Protein AF-A0A0F9LLG2-F1 (afdb_monomer_lite)

Foldseek 3Di:
DADDDDDDRVVVVVVVVVVVVVVVVVVVVVVVVVVVVVVVVVVVVVVVVVVVVVVQVVLVVLLVVVLVVLVVVQDWDDDPNDTDRPPCPQDDDVNDGDHPPVSVVVSVVSVVDDSVNSVVVD

Structure (mmCIF, N/CA/C/O backbone):
data_AF-A0A0F9LLG2-F1
#
_entry.id   AF-A0A0F9LLG2-F1
#
loop_
_atom_site.group_PDB
_atom_site.id
_atom_site.type_symbol
_atom_site.label_atom_id
_atom_site.label_alt_id
_atom_site.label_comp_id
_atom_site.label_asym_id
_atom_site.label_entity_id
_atom_site.label_seq_id
_atom_site.pdbx_PDB_ins_code
_atom_site.Cartn_x
_atom_site.Cartn_y
_atom_site.Cartn_z
_atom_site.occupancy
_atom_site.B_iso_or_equiv
_atom_site.auth_seq_id
_atom_site.auth_comp_id
_atom_site.auth_asym_id
_atom_site.auth_atom_id
_atom_site.pdbx_PDB_model_num
ATOM 1 N N . MET A 1 1 ? 44.369 -6.423 -50.606 1.00 49.06 1 MET A N 1
ATOM 2 C CA . MET A 1 1 ? 43.829 -6.434 -51.984 1.00 49.06 1 MET A CA 1
ATOM 3 C C . MET A 1 1 ? 42.312 -6.552 -51.911 1.00 49.06 1 MET A C 1
ATOM 5 O O . MET A 1 1 ? 41.824 -7.627 -51.590 1.00 49.06 1 MET A O 1
ATOM 9 N N . CYS A 1 2 ? 41.579 -5.462 -52.155 1.00 50.19 2 CYS A N 1
ATOM 10 C CA . CYS A 1 2 ? 40.123 -5.493 -52.320 1.00 50.19 2 CYS A CA 1
ATOM 11 C C . CYS A 1 2 ? 39.824 -5.924 -53.759 1.00 50.19 2 CYS A C 1
ATOM 13 O O . CYS A 1 2 ? 40.125 -5.196 -54.700 1.00 50.19 2 CYS A O 1
ATOM 15 N N . TRP A 1 3 ? 39.263 -7.111 -53.939 1.00 53.81 3 TRP A N 1
ATOM 16 C CA . TRP A 1 3 ? 38.686 -7.525 -55.213 1.00 53.81 3 TRP A CA 1
ATOM 17 C C . TRP A 1 3 ? 37.187 -7.297 -55.076 1.00 53.81 3 TRP A C 1
ATOM 19 O O . TRP A 1 3 ? 36.643 -7.804 -54.107 1.00 53.81 3 TRP A O 1
ATOM 29 N N . HIS A 1 4 ? 36.572 -6.479 -55.940 1.00 54.97 4 HIS A N 1
ATOM 30 C CA . HIS A 1 4 ? 35.170 -6.486 -56.415 1.00 54.97 4 HIS A CA 1
ATOM 31 C C . HIS A 1 4 ? 34.829 -5.108 -57.028 1.00 54.97 4 HIS A C 1
ATOM 33 O O . HIS A 1 4 ? 35.196 -4.055 -56.514 1.00 54.97 4 HIS A O 1
ATOM 39 N N . LYS A 1 5 ? 34.126 -5.127 -58.166 1.00 54.22 5 LYS A N 1
ATOM 40 C CA . LYS A 1 5 ? 33.907 -4.031 -59.138 1.00 54.22 5 LYS A CA 1
ATOM 41 C C . LYS A 1 5 ? 33.089 -2.813 -58.647 1.00 54.22 5 LYS A C 1
ATOM 43 O O . LYS A 1 5 ? 32.619 -2.035 -59.470 1.00 54.22 5 LYS A O 1
ATOM 48 N N . LYS A 1 6 ? 32.894 -2.637 -57.337 1.00 58.59 6 LYS A N 1
ATOM 49 C CA . LYS A 1 6 ? 32.099 -1.550 -56.740 1.00 58.59 6 LYS A CA 1
ATOM 50 C C . LYS A 1 6 ? 32.649 -1.124 -55.370 1.00 58.59 6 LYS A C 1
ATOM 52 O O . LYS A 1 6 ? 31.974 -1.293 -54.369 1.00 58.59 6 LYS A O 1
ATOM 57 N N . GLY A 1 7 ? 33.880 -0.616 -55.328 1.00 58.38 7 GLY A N 1
ATOM 58 C CA . GLY A 1 7 ? 34.355 0.395 -54.363 1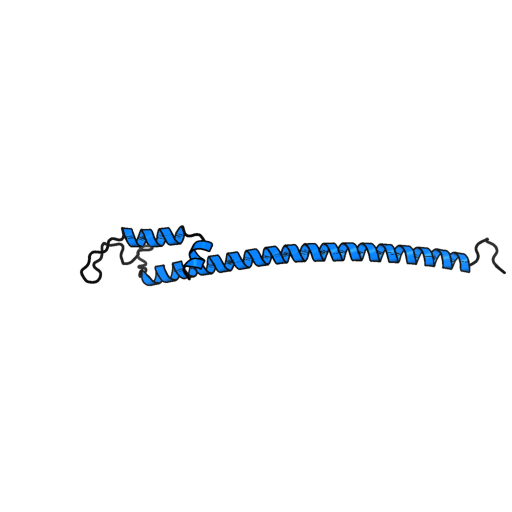.00 58.38 7 GLY A CA 1
ATOM 59 C C . GLY A 1 7 ? 34.241 0.186 -52.840 1.00 58.38 7 GLY A C 1
ATOM 60 O O . GLY A 1 7 ? 34.690 1.069 -52.122 1.00 58.38 7 GLY A O 1
ATOM 61 N N . VAL A 1 8 ? 33.692 -0.912 -52.318 1.00 58.53 8 VAL A N 1
ATOM 62 C CA . VAL A 1 8 ? 33.542 -1.142 -50.871 1.00 58.53 8 VAL A CA 1
ATOM 63 C C . VAL A 1 8 ? 34.165 -2.483 -50.517 1.00 58.53 8 VAL A C 1
ATOM 65 O O . VAL A 1 8 ? 33.776 -3.524 -51.049 1.00 58.53 8 VAL A O 1
ATOM 68 N N . CYS A 1 9 ? 35.166 -2.456 -49.640 1.00 65.88 9 CYS A N 1
ATOM 69 C CA . CYS A 1 9 ? 35.824 -3.665 -49.174 1.00 65.88 9 CYS A CA 1
ATOM 70 C C . CYS A 1 9 ? 34.906 -4.369 -48.146 1.00 65.88 9 CYS A C 1
ATOM 72 O O . CYS A 1 9 ? 34.413 -3.708 -47.230 1.00 65.88 9 CYS A O 1
ATOM 74 N N . PRO A 1 10 ? 34.651 -5.689 -48.251 1.00 71.81 10 PRO A N 1
ATOM 75 C CA . PRO A 1 10 ? 33.725 -6.404 -47.358 1.00 71.81 10 PRO A CA 1
ATOM 76 C C . PRO A 1 10 ? 34.042 -6.254 -45.860 1.00 71.81 10 PRO A C 1
ATOM 78 O O . PRO A 1 10 ? 33.137 -6.233 -45.030 1.00 71.81 10 PRO A O 1
ATOM 81 N N . SER A 1 11 ? 35.321 -6.084 -45.517 1.00 79.44 11 SER A N 1
ATOM 82 C CA . SER A 1 11 ? 35.787 -5.809 -44.154 1.00 79.44 11 SER A CA 1
ATOM 83 C C . SER A 1 11 ? 35.283 -4.480 -43.592 1.00 79.44 11 SER A C 1
ATOM 85 O O . SER A 1 11 ? 35.026 -4.385 -42.395 1.00 79.44 11 SER A O 1
ATOM 87 N N . ASP A 1 12 ? 35.133 -3.461 -44.438 1.00 83.31 12 ASP A N 1
ATOM 88 C CA . ASP A 1 12 ? 34.731 -2.117 -44.017 1.00 83.31 12 ASP A CA 1
ATOM 89 C C . ASP A 1 12 ? 33.219 -2.058 -43.795 1.00 83.31 12 ASP A C 1
ATOM 91 O O . ASP A 1 12 ? 32.757 -1.453 -42.830 1.00 83.31 12 ASP A O 1
ATOM 95 N N . SER A 1 13 ? 32.458 -2.775 -44.631 1.00 84.94 13 SER A N 1
ATOM 96 C CA . SER A 1 13 ? 31.017 -2.968 -44.441 1.00 84.94 13 SER A CA 1
ATOM 97 C C . SER A 1 13 ? 30.720 -3.685 -43.124 1.00 84.94 13 SER A C 1
ATOM 99 O O . SER A 1 13 ? 29.904 -3.208 -42.340 1.00 84.94 13 SER A O 1
ATOM 101 N N . LEU A 1 14 ? 31.424 -4.788 -42.843 1.00 87.62 14 LEU A N 1
ATOM 102 C CA . LEU A 1 14 ? 31.257 -5.536 -41.594 1.00 87.62 14 LEU A CA 1
ATOM 103 C C . LEU A 1 14 ? 31.657 -4.712 -40.368 1.00 87.62 14 LEU A C 1
ATOM 105 O O . LEU A 1 14 ? 30.987 -4.774 -39.342 1.00 87.62 14 LEU A O 1
ATOM 109 N N . ARG A 1 15 ? 32.725 -3.911 -40.462 1.00 90.69 15 ARG A N 1
ATOM 110 C CA . ARG A 1 15 ? 33.160 -3.043 -39.359 1.00 90.69 15 ARG A CA 1
ATOM 111 C C . ARG A 1 15 ? 32.141 -1.937 -39.076 1.00 90.69 15 ARG A C 1
ATOM 113 O O . ARG A 1 15 ? 31.854 -1.666 -37.914 1.00 90.69 15 ARG A O 1
ATOM 120 N N . ALA A 1 16 ? 31.571 -1.333 -40.118 1.00 91.38 16 ALA A N 1
ATOM 121 C CA . ALA A 1 16 ? 30.526 -0.322 -39.975 1.00 91.38 16 ALA A CA 1
ATOM 122 C C . ALA A 1 16 ? 29.236 -0.905 -39.378 1.00 91.38 16 ALA A C 1
ATOM 124 O O . ALA A 1 16 ? 28.607 -0.279 -38.528 1.00 91.38 16 ALA A O 1
ATOM 125 N N . GLU A 1 17 ? 28.849 -2.108 -39.796 1.00 93.88 17 GLU A N 1
ATOM 126 C CA . GLU A 1 17 ? 27.679 -2.797 -39.254 1.00 93.88 17 GLU A CA 1
ATOM 127 C C . GLU A 1 17 ? 27.892 -3.229 -37.799 1.00 93.88 17 GLU A C 1
ATOM 129 O O . GLU A 1 17 ? 27.015 -3.016 -36.966 1.00 93.88 17 GLU A O 1
ATOM 134 N N . ASN A 1 18 ? 29.083 -3.725 -37.455 1.00 94.06 18 ASN A N 1
ATOM 135 C CA . ASN A 1 18 ? 29.436 -4.051 -36.075 1.00 94.06 18 ASN A CA 1
ATOM 136 C C . ASN A 1 18 ? 29.378 -2.812 -35.164 1.00 94.06 18 ASN A C 1
ATOM 138 O O . ASN A 1 18 ? 28.761 -2.874 -34.106 1.00 94.06 18 ASN A O 1
ATOM 142 N N . ALA A 1 19 ? 29.913 -1.672 -35.615 1.00 95.56 19 ALA A N 1
ATOM 143 C CA . ALA A 1 19 ? 29.836 -0.414 -34.871 1.00 95.56 19 ALA A CA 1
ATOM 144 C C . ALA A 1 19 ? 28.385 0.066 -34.675 1.00 95.56 19 ALA A C 1
ATOM 146 O O . ALA A 1 19 ? 28.027 0.543 -33.602 1.00 95.56 19 ALA A O 1
ATOM 147 N N . ARG A 1 20 ? 27.519 -0.099 -35.687 1.00 96.31 20 ARG A N 1
ATOM 148 C CA . ARG A 1 20 ? 26.083 0.209 -35.560 1.00 96.31 20 ARG A CA 1
ATOM 149 C C . ARG A 1 20 ? 25.389 -0.695 -34.547 1.00 96.31 20 ARG A C 1
ATOM 151 O O . ARG A 1 20 ? 24.590 -0.206 -33.757 1.00 96.31 20 ARG A O 1
ATOM 158 N N . LEU A 1 21 ? 25.687 -1.993 -34.570 1.00 96.94 21 LEU A N 1
ATOM 159 C CA . LEU A 1 21 ? 25.123 -2.951 -33.620 1.00 96.94 21 LEU A CA 1
ATOM 160 C C . LEU A 1 21 ? 25.603 -2.683 -32.191 1.00 96.94 21 LEU A C 1
ATOM 162 O O . LEU A 1 21 ? 24.808 -2.798 -31.266 1.00 96.94 21 LEU A O 1
ATOM 166 N N . GLN A 1 22 ? 26.863 -2.284 -32.011 1.00 97.31 22 GLN A N 1
ATOM 167 C CA . GLN A 1 22 ? 27.394 -1.872 -30.710 1.00 97.31 22 GLN A CA 1
ATOM 168 C C . GLN A 1 22 ? 26.674 -0.631 -30.177 1.00 97.31 22 GLN A C 1
ATOM 170 O O . GLN A 1 22 ? 26.174 -0.665 -29.059 1.00 97.31 22 GLN A O 1
ATOM 175 N N . ALA A 1 23 ? 26.515 0.409 -30.999 1.00 97.12 23 ALA A N 1
ATOM 176 C CA . ALA A 1 23 ? 25.783 1.610 -30.597 1.00 97.12 23 ALA A CA 1
ATOM 177 C C . ALA A 1 23 ? 24.311 1.310 -30.250 1.00 97.12 23 ALA A C 1
ATOM 179 O O . ALA A 1 23 ? 23.790 1.801 -29.252 1.00 97.12 23 ALA A O 1
ATOM 180 N N . ALA A 1 24 ? 23.645 0.459 -31.038 1.00 96.62 24 ALA A N 1
ATOM 181 C CA . ALA A 1 24 ? 22.271 0.043 -30.759 1.00 96.62 24 ALA A CA 1
ATOM 182 C C . ALA A 1 24 ? 22.160 -0.791 -29.471 1.00 96.62 24 ALA A C 1
ATOM 184 O O . ALA A 1 24 ? 21.168 -0.684 -28.748 1.00 96.62 24 ALA A O 1
ATOM 185 N N . LEU A 1 25 ? 23.168 -1.620 -29.176 1.00 97.12 25 LEU A N 1
ATOM 186 C CA . LEU A 1 25 ? 23.230 -2.396 -27.942 1.00 97.12 25 LEU A CA 1
ATOM 187 C C . LEU A 1 25 ? 23.404 -1.484 -26.723 1.00 97.12 25 LEU A C 1
ATOM 189 O O . LEU A 1 25 ? 22.676 -1.653 -25.749 1.00 97.12 25 LEU A O 1
ATOM 193 N N . GLU A 1 26 ? 24.318 -0.516 -26.790 1.00 97.75 26 GLU A N 1
ATOM 194 C CA . GLU A 1 26 ? 24.547 0.463 -25.721 1.00 97.75 26 GLU A CA 1
ATOM 195 C C . GLU A 1 26 ? 23.285 1.291 -25.445 1.00 97.75 26 GLU A C 1
ATOM 197 O O . GLU A 1 26 ? 22.869 1.428 -24.296 1.00 97.75 26 GLU A O 1
ATOM 202 N N . GLU A 1 27 ? 22.605 1.762 -26.493 1.00 97.56 27 GLU A N 1
ATOM 203 C CA . GLU A 1 27 ? 21.347 2.498 -26.351 1.00 97.56 27 GLU A CA 1
ATOM 204 C C . GLU A 1 27 ? 20.246 1.634 -25.711 1.00 97.56 27 GLU A C 1
ATOM 206 O O . GLU A 1 27 ? 19.515 2.089 -24.827 1.00 97.56 27 GLU A O 1
ATOM 211 N N . ALA A 1 28 ? 20.123 0.370 -26.126 1.00 96.06 28 ALA A N 1
ATOM 212 C CA . ALA A 1 28 ? 19.158 -0.554 -25.539 1.00 96.06 28 ALA A CA 1
ATOM 213 C C . ALA A 1 28 ? 19.467 -0.847 -24.062 1.00 96.06 28 ALA A C 1
ATOM 215 O O . ALA A 1 28 ? 18.545 -0.891 -23.244 1.00 96.06 28 ALA A O 1
ATOM 216 N N . GLN A 1 29 ? 20.746 -1.013 -23.712 1.00 97.31 29 GLN A N 1
ATOM 217 C CA . GLN A 1 29 ? 21.196 -1.208 -22.333 1.00 97.31 29 GLN A CA 1
ATOM 218 C C . GLN A 1 29 ? 20.891 0.013 -21.469 1.00 97.31 29 GLN A C 1
ATOM 220 O O . GLN A 1 29 ? 20.354 -0.142 -20.374 1.00 97.31 29 GLN A O 1
ATOM 225 N N . GLN A 1 30 ? 21.157 1.216 -21.975 1.00 96.88 30 GLN A N 1
ATOM 226 C CA . GLN A 1 30 ? 20.858 2.448 -21.258 1.00 96.88 30 GLN A CA 1
ATOM 227 C C . GLN A 1 30 ? 19.353 2.591 -20.997 1.00 96.88 30 GLN A C 1
ATOM 229 O O . GLN A 1 30 ? 18.944 2.784 -19.854 1.00 96.88 30 GLN A O 1
ATOM 234 N N . ARG A 1 31 ? 18.512 2.386 -22.019 1.00 95.38 31 ARG A N 1
ATOM 235 C CA . ARG A 1 31 ? 17.047 2.421 -21.859 1.00 95.38 31 ARG A CA 1
ATOM 236 C C . ARG A 1 31 ? 16.540 1.376 -20.863 1.00 95.38 31 ARG A C 1
ATOM 238 O O . ARG A 1 31 ? 15.562 1.623 -20.159 1.00 95.38 31 ARG A O 1
ATOM 245 N N . LEU A 1 32 ? 17.155 0.192 -20.828 1.00 95.31 32 LEU A N 1
ATOM 246 C CA . LEU A 1 32 ? 16.788 -0.854 -19.875 1.00 95.31 32 LEU A CA 1
ATOM 247 C C . LEU A 1 32 ? 17.191 -0.475 -18.444 1.00 95.31 32 LEU A C 1
ATOM 249 O O . LEU A 1 32 ? 16.404 -0.697 -17.525 1.00 95.31 32 LEU A O 1
ATOM 253 N N . SER A 1 33 ? 18.369 0.127 -18.268 1.00 94.81 33 SER A N 1
ATOM 254 C CA . SER A 1 33 ? 18.831 0.644 -16.976 1.00 94.81 33 SER A CA 1
ATOM 255 C C . SER A 1 33 ? 17.871 1.705 -16.444 1.00 94.81 33 SER A C 1
ATOM 257 O O . SER A 1 33 ? 17.340 1.550 -15.352 1.00 94.81 33 SER A O 1
ATOM 259 N N . GLU A 1 34 ? 17.544 2.711 -17.260 1.00 94.25 34 GLU A N 1
ATOM 260 C CA . GLU A 1 34 ? 16.615 3.788 -16.889 1.00 94.25 34 GLU A CA 1
ATOM 261 C C . GLU A 1 34 ? 15.227 3.248 -16.503 1.00 94.25 34 GLU A C 1
ATOM 263 O O . GLU A 1 34 ? 14.609 3.711 -15.543 1.00 94.25 34 GLU A O 1
ATOM 268 N N . LYS A 1 35 ? 14.730 2.229 -17.220 1.00 92.44 35 LYS A N 1
ATOM 269 C CA . LYS A 1 35 ? 13.469 1.561 -16.861 1.00 92.44 35 LYS A CA 1
ATOM 270 C C . LYS A 1 35 ? 13.557 0.786 -15.553 1.00 92.44 35 LYS A C 1
ATOM 272 O O . LYS A 1 35 ? 12.589 0.796 -14.800 1.00 92.44 35 LYS A O 1
ATOM 277 N N . THR A 1 36 ? 14.678 0.119 -15.302 1.00 93.69 36 THR A N 1
ATOM 278 C CA . THR A 1 36 ? 14.901 -0.625 -14.056 1.00 93.69 36 THR A CA 1
ATOM 279 C C . THR A 1 36 ? 14.891 0.330 -12.868 1.00 93.69 36 THR A C 1
ATOM 281 O O . THR A 1 36 ? 14.122 0.120 -11.936 1.00 93.69 36 THR A O 1
ATOM 284 N N . ASP A 1 37 ? 15.627 1.439 -12.960 1.00 91.62 37 ASP A N 1
ATOM 285 C CA . ASP A 1 37 ? 15.667 2.465 -11.914 1.00 91.62 37 ASP A CA 1
ATOM 286 C C . ASP A 1 37 ? 14.278 3.079 -11.666 1.00 91.62 37 ASP A C 1
ATOM 288 O O . ASP A 1 37 ? 13.864 3.293 -10.524 1.00 91.62 37 ASP A O 1
ATOM 292 N N . SER A 1 38 ? 13.518 3.322 -12.741 1.00 91.62 38 SER A N 1
ATOM 293 C CA . SER A 1 38 ? 12.144 3.820 -12.642 1.00 91.62 38 SER A CA 1
ATOM 294 C C . SER A 1 38 ? 11.208 2.828 -11.946 1.00 91.62 38 SER A C 1
ATOM 296 O O . SER A 1 38 ? 10.364 3.250 -11.152 1.00 91.62 38 SER A O 1
ATOM 298 N N . TRP A 1 39 ? 11.332 1.528 -12.226 1.00 92.88 39 TRP A N 1
ATOM 299 C CA . TRP A 1 39 ? 10.538 0.497 -11.558 1.00 92.88 39 TRP A CA 1
ATOM 300 C C . TRP A 1 39 ? 10.918 0.341 -10.091 1.00 92.88 39 TRP A C 1
ATOM 302 O O . TRP A 1 39 ? 10.021 0.257 -9.256 1.00 92.88 39 TRP A O 1
ATOM 312 N N . ASP A 1 40 ? 12.206 0.377 -9.760 1.00 93.44 40 ASP A N 1
ATOM 313 C CA . ASP A 1 40 ? 12.669 0.337 -8.371 1.00 93.44 40 ASP A CA 1
ATOM 314 C C . ASP A 1 40 ? 12.106 1.509 -7.555 1.00 93.44 40 ASP A C 1
ATOM 316 O O . ASP A 1 40 ? 11.676 1.323 -6.414 1.00 93.44 40 ASP A O 1
ATOM 320 N N . GLY A 1 41 ? 12.045 2.705 -8.148 1.00 93.00 41 GLY A N 1
ATOM 321 C CA . GLY A 1 41 ? 11.372 3.861 -7.552 1.00 93.00 41 GLY A CA 1
ATOM 322 C C . GLY A 1 41 ? 9.885 3.599 -7.294 1.00 93.00 41 GLY A C 1
ATOM 323 O O . GLY A 1 41 ? 9.426 3.715 -6.157 1.00 93.00 41 GLY A O 1
ATOM 324 N N . ALA A 1 42 ? 9.150 3.167 -8.322 1.00 91.12 42 ALA A N 1
ATOM 325 C CA . ALA A 1 42 ? 7.717 2.891 -8.214 1.00 91.12 42 ALA A CA 1
ATOM 326 C C . ALA A 1 42 ? 7.398 1.795 -7.178 1.00 91.12 42 ALA A C 1
ATOM 328 O O . ALA A 1 42 ? 6.445 1.922 -6.410 1.00 91.12 42 ALA A O 1
ATOM 329 N N . PHE A 1 43 ? 8.203 0.730 -7.105 1.00 94.00 43 PHE A N 1
ATOM 330 C CA . PHE A 1 43 ? 8.010 -0.329 -6.112 1.00 94.00 43 PHE A CA 1
ATOM 331 C C . PHE A 1 43 ? 8.243 0.160 -4.682 1.00 94.00 43 PHE A C 1
ATOM 333 O O . PHE A 1 43 ? 7.478 -0.220 -3.795 1.00 94.00 43 PHE A O 1
ATOM 340 N N . ARG A 1 44 ? 9.231 1.034 -4.445 1.00 94.06 44 ARG A N 1
ATOM 341 C CA . ARG A 1 44 ? 9.442 1.639 -3.117 1.00 94.06 44 ARG A CA 1
ATOM 342 C C . ARG A 1 44 ? 8.266 2.513 -2.689 1.00 94.06 44 ARG A C 1
ATOM 344 O O . ARG A 1 44 ? 7.880 2.473 -1.524 1.00 94.06 44 ARG A O 1
ATOM 351 N N . GLU A 1 45 ? 7.684 3.274 -3.612 1.00 94.12 45 GLU A N 1
ATOM 352 C CA . GLU A 1 45 ? 6.493 4.085 -3.331 1.00 94.12 45 GLU A CA 1
ATOM 353 C C . GLU A 1 45 ? 5.283 3.208 -2.979 1.00 94.12 45 GLU A C 1
ATOM 355 O O . GLU A 1 45 ? 4.602 3.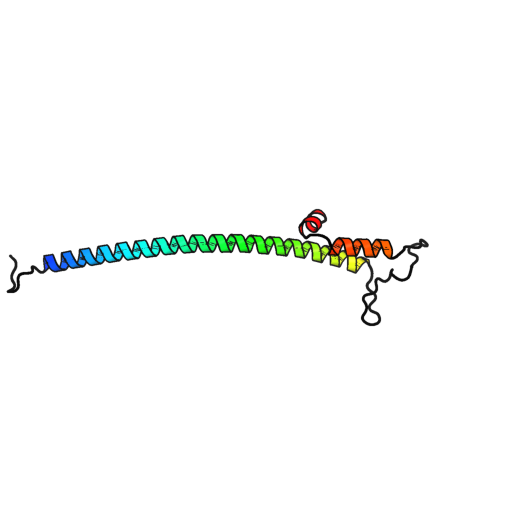461 -1.984 1.00 94.12 45 GLU A O 1
ATOM 360 N N . ILE A 1 46 ? 5.058 2.128 -3.737 1.00 92.25 46 ILE A N 1
ATOM 361 C CA . ILE A 1 46 ? 4.003 1.148 -3.441 1.00 92.25 46 ILE A CA 1
ATOM 362 C C . ILE A 1 46 ? 4.235 0.491 -2.076 1.00 92.25 46 ILE A C 1
ATOM 364 O O . ILE A 1 46 ? 3.292 0.344 -1.300 1.00 92.25 46 ILE A O 1
ATOM 368 N N . GLU A 1 47 ? 5.474 0.111 -1.755 1.00 94.94 47 GLU A N 1
ATOM 369 C CA . GLU A 1 47 ? 5.813 -0.487 -0.462 1.00 94.94 47 GLU A CA 1
ATOM 370 C C . GLU A 1 47 ? 5.550 0.484 0.699 1.00 94.94 47 GLU A C 1
ATOM 372 O O . GLU A 1 47 ? 5.013 0.080 1.732 1.00 94.94 47 GLU A O 1
ATOM 377 N N . ALA A 1 48 ? 5.885 1.767 0.532 1.00 92.94 48 ALA A N 1
ATOM 378 C CA . ALA A 1 48 ? 5.611 2.794 1.531 1.00 92.94 48 ALA A CA 1
ATOM 379 C C . ALA A 1 48 ? 4.101 2.958 1.771 1.00 92.94 48 ALA A C 1
ATOM 381 O O . ALA A 1 48 ? 3.662 2.909 2.919 1.00 92.94 48 ALA A O 1
ATOM 382 N N . LEU A 1 49 ? 3.301 3.053 0.703 1.00 93.25 49 LEU A N 1
ATOM 383 C CA . LEU A 1 49 ? 1.840 3.128 0.808 1.00 93.25 49 LEU A CA 1
ATOM 384 C C . LEU A 1 49 ? 1.245 1.876 1.463 1.00 93.25 49 LEU A C 1
ATOM 386 O O . LEU A 1 49 ? 0.378 1.981 2.327 1.00 93.25 49 LEU A O 1
ATOM 390 N N . ALA A 1 50 ? 1.726 0.687 1.092 1.00 91.50 50 ALA A N 1
ATOM 391 C CA . ALA A 1 50 ? 1.268 -0.565 1.685 1.00 91.50 50 ALA A CA 1
ATOM 392 C C . ALA A 1 50 ? 1.540 -0.615 3.196 1.00 91.50 50 ALA A C 1
ATOM 394 O O . ALA A 1 50 ? 0.679 -1.059 3.953 1.00 91.50 50 ALA A O 1
ATOM 395 N N . LYS A 1 51 ? 2.703 -0.127 3.652 1.00 92.81 51 LYS A N 1
ATOM 396 C CA . LYS A 1 51 ? 3.017 -0.020 5.086 1.00 92.81 51 LYS A CA 1
ATOM 397 C C . LYS A 1 51 ? 2.051 0.916 5.809 1.00 92.81 51 LYS A C 1
ATOM 399 O O . LYS A 1 51 ? 1.562 0.542 6.871 1.00 92.81 51 LYS A O 1
ATOM 404 N N . THR A 1 52 ? 1.731 2.071 5.225 1.00 90.62 52 THR A N 1
ATOM 405 C CA . THR A 1 52 ? 0.743 3.004 5.788 1.00 90.62 52 THR A CA 1
ATOM 406 C C . THR A 1 52 ? -0.633 2.351 5.916 1.00 90.62 52 THR A C 1
ATOM 408 O O . THR A 1 52 ? -1.191 2.335 7.007 1.00 90.62 52 THR A O 1
ATOM 411 N N . PHE A 1 53 ? -1.142 1.715 4.855 1.00 86.12 53 PHE A N 1
ATOM 412 C CA . PHE A 1 53 ? -2.443 1.037 4.907 1.00 86.12 53 PHE A CA 1
ATOM 413 C C . PHE A 1 53 ? -2.488 -0.113 5.919 1.00 86.12 53 PHE A C 1
ATOM 415 O O . PHE A 1 53 ? -3.523 -0.354 6.537 1.00 86.12 53 PHE A O 1
ATOM 422 N N . LEU A 1 54 ? -1.388 -0.855 6.082 1.00 89.06 54 LEU A N 1
ATOM 423 C CA . LEU A 1 54 ? -1.312 -1.926 7.075 1.00 89.06 54 LEU A CA 1
ATOM 424 C C . LEU A 1 54 ? -1.344 -1.380 8.506 1.00 89.06 54 LEU A C 1
ATOM 426 O O . LEU A 1 54 ? -2.046 -1.962 9.329 1.00 89.06 54 LEU A O 1
ATOM 430 N N . ALA A 1 55 ? -0.645 -0.273 8.776 1.00 84.38 55 ALA A N 1
ATOM 431 C CA . ALA A 1 55 ? -0.684 0.398 10.073 1.00 84.38 55 ALA A CA 1
ATOM 432 C C . ALA A 1 55 ? -2.094 0.925 10.386 1.00 84.38 55 ALA A C 1
ATOM 434 O O . ALA A 1 55 ? -2.662 0.554 11.407 1.00 84.38 55 ALA A O 1
ATOM 435 N N . GLU A 1 56 ? -2.711 1.662 9.455 1.00 83.31 56 GLU A N 1
ATOM 436 C CA . GLU A 1 56 ? -4.084 2.165 9.618 1.00 83.31 56 GLU A CA 1
ATOM 437 C C . GLU A 1 56 ? -5.078 1.024 9.872 1.00 83.31 56 GLU A C 1
ATOM 439 O O . GLU A 1 56 ? -5.915 1.101 10.770 1.00 83.31 56 GLU A O 1
ATOM 444 N N . ARG A 1 57 ? -4.978 -0.077 9.113 1.00 87.56 57 ARG A N 1
ATOM 445 C CA . ARG A 1 57 ? -5.820 -1.266 9.314 1.00 87.56 57 ARG A CA 1
ATOM 446 C C . ARG A 1 57 ? -5.680 -1.824 10.728 1.00 87.56 57 ARG A C 1
ATOM 448 O O . ARG A 1 57 ? -6.679 -2.257 11.302 1.00 87.56 57 ARG A O 1
ATOM 455 N N . ASP A 1 58 ? -4.459 -1.911 11.240 1.00 86.25 58 ASP A N 1
ATOM 456 C CA . ASP A 1 58 ? -4.208 -2.480 12.560 1.00 86.25 58 ASP A CA 1
ATOM 457 C C . ASP A 1 58 ? -4.722 -1.547 13.670 1.00 86.25 58 ASP A C 1
ATOM 459 O O . ASP A 1 58 ? -5.346 -2.036 14.612 1.00 86.25 58 ASP A O 1
ATOM 463 N N . ASP A 1 59 ? -4.647 -0.228 13.481 1.00 79.81 59 ASP A N 1
ATOM 464 C CA . ASP A 1 59 ? -5.251 0.742 14.401 1.00 79.81 59 ASP A CA 1
ATOM 465 C C . ASP A 1 59 ? -6.792 0.637 14.421 1.00 79.81 59 ASP A C 1
ATOM 467 O O . ASP A 1 59 ? -7.416 0.575 15.483 1.00 79.81 59 ASP A O 1
ATOM 471 N N . TYR A 1 60 ? -7.438 0.505 13.254 1.00 77.00 60 TYR A N 1
ATOM 472 C CA . TYR A 1 60 ? -8.891 0.280 13.191 1.00 77.00 60 TYR A CA 1
ATOM 473 C C . TYR A 1 60 ? -9.317 -1.068 13.786 1.00 77.00 60 TYR A C 1
ATOM 475 O O . TYR A 1 60 ? -10.424 -1.185 14.317 1.00 77.00 60 TYR A O 1
ATOM 483 N N . LYS A 1 61 ? -8.464 -2.098 13.720 1.00 82.75 61 LYS A N 1
ATOM 484 C CA . LYS A 1 61 ? -8.729 -3.377 14.394 1.00 82.75 61 LYS A CA 1
ATOM 485 C C . LYS A 1 61 ? -8.697 -3.234 15.912 1.00 82.75 61 LYS A C 1
ATOM 487 O O . LYS A 1 61 ? -9.557 -3.828 16.562 1.00 82.75 61 LYS A O 1
ATOM 492 N N . ALA A 1 62 ? -7.753 -2.468 16.460 1.00 82.88 62 ALA A N 1
ATOM 493 C CA . ALA A 1 62 ? -7.690 -2.191 17.894 1.00 82.88 62 ALA A CA 1
ATOM 494 C C . ALA A 1 62 ? -8.960 -1.462 18.363 1.00 82.88 62 ALA A C 1
ATOM 496 O O . ALA A 1 62 ? -9.626 -1.913 19.297 1.00 82.88 62 ALA A O 1
ATOM 497 N N . LEU A 1 63 ? -9.382 -0.424 17.631 1.00 79.88 63 LEU A N 1
ATOM 498 C CA . LEU A 1 63 ? -10.632 0.287 17.913 1.00 79.88 63 LEU A CA 1
ATOM 499 C C . LEU A 1 63 ? -11.859 -0.642 17.852 1.00 79.88 63 LEU A C 1
ATOM 501 O O . LEU A 1 63 ? -12.695 -0.636 18.755 1.00 79.88 63 LEU A O 1
ATOM 505 N N . ALA A 1 64 ? -11.959 -1.482 16.816 1.00 77.69 64 ALA A N 1
ATOM 506 C CA . ALA A 1 64 ? -13.063 -2.432 16.673 1.00 77.69 64 ALA A CA 1
ATOM 507 C C . ALA A 1 64 ? -13.106 -3.467 17.811 1.00 77.69 64 ALA A C 1
ATOM 509 O O . ALA A 1 64 ? -14.191 -3.868 18.237 1.00 77.69 64 ALA A O 1
ATOM 510 N N . LYS A 1 65 ? -11.941 -3.895 18.312 1.00 83.69 65 LYS A N 1
ATOM 511 C CA . LYS A 1 65 ? -11.825 -4.801 19.461 1.00 83.69 65 LYS A CA 1
ATOM 512 C C . LYS A 1 65 ? -12.330 -4.135 20.744 1.00 83.69 65 LYS A C 1
ATOM 514 O O . LYS A 1 65 ? -13.195 -4.715 21.392 1.00 83.69 65 LYS A O 1
ATOM 519 N N . LEU A 1 66 ? -11.883 -2.914 21.049 1.00 80.94 66 LEU A N 1
ATOM 520 C CA . LEU A 1 66 ? -12.348 -2.152 22.218 1.00 80.94 66 LEU A CA 1
ATOM 521 C C . LEU A 1 66 ? -13.862 -1.913 22.183 1.00 80.94 66 LEU A C 1
ATOM 523 O O . LEU A 1 66 ? -14.550 -2.115 23.184 1.00 80.94 66 LEU A O 1
ATOM 527 N N . LEU A 1 67 ? -14.397 -1.532 21.017 1.00 75.75 67 LEU A N 1
ATOM 528 C CA . LEU A 1 67 ? -15.834 -1.330 20.843 1.00 75.75 67 LEU A CA 1
ATOM 529 C C . LEU A 1 67 ? -16.609 -2.626 21.100 1.00 75.75 67 LEU A C 1
ATOM 531 O O . LEU A 1 67 ? -17.634 -2.607 21.777 1.00 75.75 67 LEU A O 1
ATOM 535 N N . ARG A 1 68 ? -16.114 -3.755 20.584 1.00 76.69 68 ARG A N 1
ATOM 536 C CA . ARG A 1 68 ? -16.735 -5.061 20.801 1.00 76.69 68 ARG A CA 1
ATOM 537 C C . ARG A 1 68 ? -16.708 -5.474 22.268 1.00 76.69 68 ARG A C 1
ATOM 539 O O . ARG A 1 68 ? -17.744 -5.875 22.775 1.00 76.69 68 ARG A O 1
ATOM 546 N N . GLU A 1 69 ? -15.564 -5.372 22.940 1.00 77.38 69 GLU A N 1
ATOM 547 C CA . GLU A 1 69 ? -15.435 -5.729 24.360 1.00 77.38 69 GLU A CA 1
ATOM 548 C C . GLU A 1 69 ? -16.398 -4.916 25.228 1.00 77.38 69 GLU A C 1
ATOM 550 O O . GLU A 1 69 ? -17.073 -5.468 26.098 1.00 77.38 69 GLU A O 1
ATOM 555 N N . LYS A 1 70 ? -16.530 -3.618 24.937 1.00 68.56 70 LYS A N 1
ATOM 556 C CA . LYS A 1 70 ? -17.506 -2.758 25.605 1.00 68.56 70 LYS A CA 1
ATOM 557 C C . LYS A 1 70 ? -18.934 -3.201 25.294 1.00 68.56 70 LYS A C 1
ATOM 559 O O . LYS A 1 70 ? -19.676 -3.487 26.227 1.00 68.56 70 LYS A O 1
ATOM 564 N N . LEU A 1 71 ? -19.313 -3.362 24.027 1.00 66.12 71 LEU A N 1
ATOM 565 C CA . LEU A 1 71 ? -20.655 -3.839 23.657 1.00 66.12 71 LEU A CA 1
ATOM 566 C C . LEU A 1 71 ? -21.011 -5.203 24.280 1.00 66.12 71 LEU A C 1
ATOM 568 O O . LEU A 1 71 ? -22.142 -5.384 24.726 1.00 66.12 71 LEU A O 1
ATOM 572 N N . ASP A 1 72 ? -20.057 -6.134 24.351 1.00 66.00 72 ASP A N 1
ATOM 573 C CA . ASP A 1 72 ? -20.237 -7.452 24.970 1.00 66.00 72 ASP A CA 1
ATOM 574 C C . ASP A 1 72 ? -20.435 -7.333 26.498 1.00 66.00 72 ASP A C 1
ATOM 576 O O . ASP A 1 72 ? -21.250 -8.063 27.065 1.00 66.00 72 ASP A O 1
ATOM 580 N N . SER A 1 73 ? -19.755 -6.389 27.169 1.00 64.25 73 SER A N 1
ATOM 581 C CA . SER A 1 73 ? -19.954 -6.111 28.605 1.00 64.25 73 SER A CA 1
ATOM 582 C C . SER A 1 73 ? -21.328 -5.518 28.927 1.00 64.25 73 SER A C 1
ATOM 584 O O . SER A 1 73 ? -21.864 -5.738 30.010 1.00 64.25 73 SER A O 1
ATOM 586 N N . PHE A 1 74 ? -21.918 -4.809 27.967 1.00 57.78 74 PHE A N 1
ATOM 587 C CA . PHE A 1 74 ? -23.128 -4.023 28.167 1.00 57.78 74 PHE A CA 1
ATOM 588 C C . PHE A 1 74 ? -24.438 -4.811 28.051 1.00 57.78 74 PHE A C 1
ATOM 590 O O . PHE A 1 74 ? -25.493 -4.262 28.360 1.00 57.78 74 PHE A O 1
ATOM 597 N N . GLY A 1 75 ? -24.393 -6.084 27.636 1.00 52.28 75 GLY A N 1
ATOM 598 C CA . GLY A 1 75 ? -25.583 -6.919 27.464 1.00 52.28 75 GLY A CA 1
ATOM 599 C C . GLY A 1 75 ? -26.544 -6.319 26.434 1.00 52.28 75 GLY A C 1
ATOM 600 O O . GLY A 1 75 ? -27.368 -5.460 26.733 1.00 52.28 75 GLY A O 1
ATOM 601 N N . VAL A 1 76 ? -26.460 -6.756 25.181 1.00 52.06 76 VAL A N 1
ATOM 602 C CA . VAL A 1 76 ? -27.347 -6.240 24.131 1.00 52.06 76 VAL A CA 1
ATOM 603 C C . VAL A 1 76 ? -28.708 -6.946 24.197 1.00 52.06 76 VAL A C 1
ATOM 605 O O . VAL A 1 76 ? -28.795 -8.162 24.020 1.00 52.06 76 VAL A O 1
ATOM 608 N N . ALA A 1 77 ? -29.791 -6.193 24.404 1.00 48.59 77 ALA A N 1
ATOM 609 C CA . ALA A 1 77 ? -31.161 -6.659 24.191 1.00 48.59 77 ALA A CA 1
ATOM 610 C C . ALA A 1 77 ? -31.571 -6.285 22.768 1.00 48.59 77 ALA A C 1
ATOM 612 O O . ALA A 1 77 ? -31.596 -5.112 22.400 1.00 48.59 77 ALA A O 1
ATOM 613 N N . HIS A 1 78 ? -31.924 -7.287 21.966 1.00 44.31 78 HIS A N 1
ATOM 614 C CA . HIS A 1 78 ? -32.562 -7.066 20.675 1.00 44.31 78 HIS A CA 1
ATOM 615 C C . HIS A 1 78 ? -34.084 -7.176 20.838 1.00 44.31 78 HIS A C 1
ATOM 617 O O . HIS A 1 78 ? -34.643 -8.273 20.776 1.00 44.31 78 HIS A O 1
ATOM 623 N N . THR A 1 79 ? -34.760 -6.042 21.003 1.00 43.19 79 THR A N 1
ATOM 624 C CA . THR A 1 79 ? -36.225 -5.933 20.923 1.00 43.19 79 THR A CA 1
ATOM 625 C C . THR A 1 79 ? -36.592 -4.850 19.907 1.00 43.19 79 THR A C 1
ATOM 627 O O . THR A 1 79 ? -36.031 -3.761 19.918 1.00 43.19 79 THR A O 1
ATOM 630 N N . ASP A 1 80 ? -37.492 -5.179 18.977 1.00 41.81 80 ASP A N 1
ATOM 631 C CA . ASP A 1 80 ? -38.129 -4.258 18.017 1.00 41.81 80 ASP A CA 1
ATOM 632 C C . ASP A 1 80 ? -37.228 -3.498 17.021 1.00 41.81 80 ASP A C 1
ATOM 634 O O . ASP A 1 80 ? -37.614 -2.466 16.474 1.00 41.81 80 ASP A O 1
ATOM 638 N N . GLY A 1 81 ? -36.050 -4.039 16.695 1.00 39.03 81 GLY A N 1
ATOM 639 C CA . GLY A 1 81 ? -35.176 -3.467 15.659 1.00 39.03 81 GLY A CA 1
ATOM 640 C C . GLY A 1 81 ? -34.397 -2.228 16.111 1.00 39.03 81 GLY A C 1
ATOM 641 O O . GLY A 1 81 ? -33.796 -1.546 15.279 1.00 39.03 81 GLY A O 1
ATOM 642 N N . VAL A 1 82 ? -34.373 -1.965 17.419 1.00 40.75 82 VAL A N 1
ATOM 643 C CA . VAL A 1 82 ? -33.533 -0.957 18.067 1.00 40.75 82 VAL A CA 1
ATOM 644 C C . VAL A 1 82 ? -32.555 -1.678 18.996 1.00 40.75 82 VAL A C 1
ATOM 646 O O . VAL A 1 82 ? -32.928 -2.593 19.729 1.00 40.75 82 VAL A O 1
ATOM 649 N N . TRP A 1 83 ? -31.279 -1.300 18.932 1.00 48.06 83 TRP A N 1
ATOM 650 C CA . TRP A 1 83 ? -30.252 -1.820 19.832 1.00 48.06 83 TRP A CA 1
ATOM 651 C C . TRP A 1 83 ? -30.460 -1.190 21.210 1.00 48.06 83 TRP A C 1
ATOM 653 O O . TRP A 1 83 ? -30.183 -0.005 21.387 1.00 48.06 83 TRP A O 1
ATOM 663 N N . HIS A 1 84 ? -30.971 -1.963 22.167 1.00 46.34 84 HIS A N 1
ATOM 664 C CA . HIS A 1 84 ? -31.099 -1.528 23.553 1.00 46.34 84 HIS A CA 1
ATOM 665 C C . HIS A 1 84 ? -29.924 -2.081 24.365 1.00 46.34 84 HIS A C 1
ATOM 667 O O . HIS A 1 84 ? -29.703 -3.293 24.413 1.00 46.34 84 HIS A O 1
ATOM 673 N N . LEU A 1 85 ? -29.176 -1.195 25.026 1.00 50.31 85 LEU A N 1
ATOM 674 C CA . LEU A 1 85 ? -28.395 -1.584 26.200 1.00 50.31 85 LEU A CA 1
ATOM 675 C C . LEU A 1 85 ? -29.382 -2.093 27.261 1.00 50.31 85 LEU A C 1
ATOM 677 O O . LEU A 1 85 ? -30.362 -1.396 27.541 1.00 50.31 85 LEU A O 1
ATOM 681 N N . TRP A 1 86 ? -29.143 -3.271 27.855 1.00 46.19 86 TRP A N 1
ATOM 682 C CA . TRP A 1 86 ? -29.974 -3.794 28.960 1.00 46.19 86 TRP A CA 1
ATOM 683 C C . TRP A 1 86 ? -30.122 -2.790 30.116 1.00 46.19 86 TRP A C 1
ATOM 685 O O . TRP A 1 86 ? -31.083 -2.866 30.875 1.00 46.19 86 TRP A O 1
ATOM 695 N N . THR A 1 87 ? -29.198 -1.836 30.230 1.00 43.75 87 THR A N 1
ATOM 696 C CA . THR A 1 87 ? -29.121 -0.831 31.294 1.00 43.75 87 THR A CA 1
ATOM 69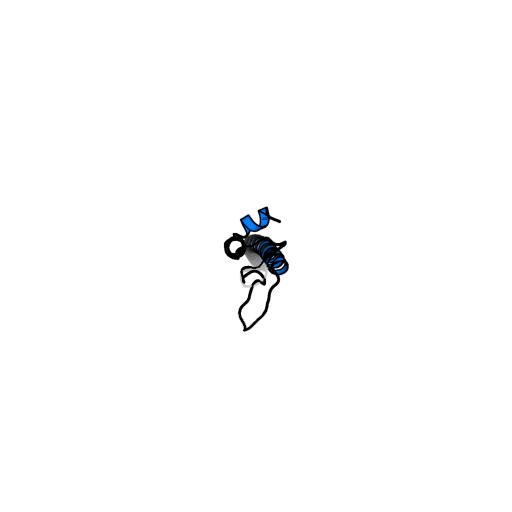7 C C . THR A 1 87 ? -29.890 0.467 31.011 1.00 43.75 87 THR A C 1
ATOM 699 O O . THR A 1 87 ? -29.898 1.359 31.858 1.00 43.75 87 THR A O 1
ATOM 702 N N . CYS A 1 88 ? -30.543 0.620 29.847 1.00 46.00 88 CYS A N 1
ATOM 703 C CA . CYS A 1 88 ? -31.134 1.914 29.474 1.00 46.00 88 CYS A CA 1
ATOM 704 C C . CYS A 1 88 ? -32.582 2.151 29.944 1.00 46.00 88 CYS A C 1
ATOM 706 O O . CYS A 1 88 ? -33.101 3.262 29.824 1.00 46.00 88 CYS A O 1
ATOM 708 N N . GLU A 1 89 ? -33.218 1.159 30.569 1.00 45.97 89 GLU A N 1
ATOM 709 C CA . GLU A 1 89 ? -34.200 1.446 31.617 1.00 45.97 89 GLU A CA 1
ATOM 710 C C . GLU A 1 89 ? -33.409 1.616 32.909 1.00 45.97 89 GLU A C 1
ATOM 712 O O . GLU A 1 89 ? -32.651 0.715 33.241 1.00 45.97 89 GLU A O 1
ATOM 717 N N . ALA A 1 90 ? -33.546 2.753 33.605 1.00 46.81 90 ALA A N 1
ATOM 718 C CA . ALA A 1 90 ? -32.860 3.026 34.871 1.00 46.81 90 ALA A CA 1
ATOM 719 C C . ALA A 1 90 ? -32.920 1.798 35.797 1.00 46.81 90 ALA A C 1
ATOM 721 O O . ALA A 1 90 ? -33.938 1.536 36.442 1.00 46.81 90 ALA A O 1
ATOM 722 N N . GLY A 1 91 ? -31.835 1.033 35.792 1.00 46.97 91 GLY A N 1
ATOM 723 C CA . GLY A 1 91 ? -31.738 -0.269 36.418 1.00 46.97 91 GLY A CA 1
ATOM 724 C C . GLY A 1 91 ? -31.010 -0.151 37.741 1.00 46.97 91 GLY A C 1
ATOM 725 O O . GLY A 1 91 ? -30.217 0.766 37.962 1.00 46.97 91 GLY A O 1
ATOM 726 N N . PHE A 1 92 ? -31.302 -1.081 38.639 1.00 46.75 92 PHE A N 1
ATOM 727 C CA . PHE A 1 92 ? -30.511 -1.250 39.846 1.00 46.75 92 PHE A CA 1
ATOM 728 C C . PHE A 1 92 ? -29.472 -2.342 39.587 1.00 46.75 92 PHE A C 1
ATOM 730 O O . PHE A 1 92 ? -29.851 -3.480 39.307 1.00 46.75 92 PHE A O 1
ATOM 737 N N . ILE A 1 93 ? -28.186 -2.002 39.691 1.00 48.47 93 ILE A N 1
ATOM 738 C CA . ILE A 1 93 ? -27.088 -2.968 39.821 1.00 48.47 93 ILE A CA 1
ATOM 739 C C . ILE A 1 93 ? -26.657 -2.922 41.289 1.00 48.47 93 ILE A C 1
ATOM 741 O O . ILE A 1 93 ? -26.406 -1.845 41.822 1.00 48.47 93 ILE A O 1
ATOM 745 N N . ASP A 1 94 ? -26.657 -4.066 41.978 1.00 49.72 94 ASP A N 1
ATOM 746 C CA . ASP A 1 94 ? -26.315 -4.168 43.409 1.00 49.72 94 ASP A CA 1
ATOM 747 C C . ASP A 1 94 ? -27.069 -3.175 44.326 1.00 49.72 94 ASP A C 1
ATOM 749 O O . ASP A 1 94 ? -26.488 -2.556 45.216 1.00 49.72 94 ASP A O 1
ATOM 753 N N . ASP A 1 95 ? -28.378 -3.000 44.104 1.00 50.25 95 ASP A N 1
ATOM 754 C CA . ASP A 1 95 ? -29.242 -2.030 44.808 1.00 50.25 95 ASP A CA 1
ATOM 755 C C . ASP A 1 95 ? -28.842 -0.545 44.635 1.00 50.25 95 ASP A C 1
ATOM 757 O O . ASP A 1 95 ? -29.423 0.344 45.268 1.00 50.25 95 ASP A O 1
ATOM 761 N N . VAL A 1 96 ? -27.914 -0.238 43.727 1.00 50.50 96 VAL A N 1
ATOM 762 C CA . VAL A 1 96 ? -27.543 1.125 43.336 1.00 50.50 96 VAL A CA 1
ATOM 763 C C . VAL A 1 96 ? -28.232 1.477 42.023 1.00 50.50 96 VAL A C 1
ATOM 765 O O . VAL A 1 96 ? -28.167 0.738 41.046 1.00 50.50 96 VAL A O 1
ATOM 768 N N . ARG A 1 97 ? -28.916 2.625 41.994 1.00 54.62 97 ARG A N 1
ATOM 769 C CA . ARG A 1 97 ? -29.510 3.165 40.767 1.00 54.62 97 ARG A CA 1
ATOM 770 C C . ARG A 1 97 ? -28.397 3.721 39.879 1.00 54.62 97 ARG A C 1
ATOM 772 O O . ARG A 1 97 ? -27.895 4.806 40.169 1.00 54.62 97 ARG A O 1
ATOM 779 N N . GLU A 1 98 ? -28.069 3.024 38.800 1.00 50.97 98 GLU A N 1
ATOM 780 C CA . GLU A 1 98 ? -27.189 3.539 37.747 1.00 50.97 98 GLU A CA 1
ATOM 781 C C . GLU A 1 98 ? -28.022 4.231 36.659 1.00 50.97 98 GLU A C 1
ATOM 783 O O . GLU A 1 98 ? -29.137 3.814 36.329 1.00 50.97 98 GLU A O 1
ATOM 788 N N . MET A 1 99 ? -27.528 5.363 36.150 1.00 51.28 99 MET A N 1
ATOM 789 C CA . MET A 1 99 ? -28.193 6.118 35.087 1.00 51.28 99 MET A CA 1
ATOM 790 C C . MET A 1 99 ? -27.484 5.880 33.751 1.00 51.28 99 MET A C 1
ATOM 792 O O . MET A 1 99 ? -26.273 6.035 33.663 1.00 51.28 99 MET A O 1
ATOM 796 N N . CYS A 1 100 ? -28.260 5.608 32.695 1.00 53.72 100 CYS A N 1
ATOM 797 C CA . CYS A 1 100 ? -27.790 5.346 31.321 1.00 53.72 100 CYS A CA 1
ATOM 798 C C . CYS A 1 100 ? -26.923 6.481 30.705 1.00 53.72 100 CYS A C 1
ATOM 800 O O . CYS A 1 100 ? -26.316 6.288 29.652 1.00 53.72 100 CYS A O 1
ATOM 802 N N . GLU A 1 101 ? -26.865 7.669 31.323 1.00 55.34 101 GLU A N 1
ATOM 803 C CA . GLU A 1 101 ? -26.109 8.823 30.812 1.00 55.34 101 GLU A CA 1
ATOM 804 C C . GLU A 1 101 ? -24.589 8.596 30.821 1.00 55.34 101 GLU A C 1
ATOM 806 O O . GLU A 1 101 ? -23.922 9.012 29.872 1.00 55.34 101 GLU A O 1
ATOM 811 N N . ASP A 1 102 ? -24.054 7.890 31.821 1.00 57.03 102 ASP A N 1
ATOM 812 C CA . ASP A 1 102 ? -22.606 7.678 31.952 1.00 57.03 102 ASP A CA 1
ATOM 813 C C . ASP A 1 102 ? -22.097 6.622 30.947 1.00 57.03 102 ASP A C 1
ATOM 815 O O . ASP A 1 102 ? -21.137 6.863 30.211 1.00 57.03 102 ASP A O 1
ATOM 819 N N . ASP A 1 103 ? -22.811 5.504 30.797 1.00 56.09 103 ASP A N 1
ATOM 820 C CA . ASP A 1 103 ? -22.438 4.410 29.885 1.00 56.09 103 ASP A CA 1
ATOM 821 C C . ASP A 1 103 ? -22.588 4.781 28.401 1.00 56.09 103 ASP A C 1
ATOM 823 O O . ASP A 1 103 ? -21.756 4.427 27.556 1.00 56.09 103 ASP A O 1
ATOM 827 N N . CYS A 1 104 ? -23.633 5.544 28.060 1.00 61.22 104 CYS A N 1
ATOM 828 C CA . CYS A 1 104 ? -23.798 6.068 26.705 1.00 61.22 104 CYS A CA 1
ATOM 829 C C . CYS A 1 104 ? -22.703 7.082 26.356 1.00 61.22 104 CYS A C 1
ATOM 831 O O . CYS A 1 104 ? -22.261 7.129 25.204 1.00 61.22 104 CYS A O 1
ATOM 833 N N . ALA A 1 105 ? -22.246 7.875 27.332 1.00 64.50 105 ALA A N 1
ATOM 834 C CA . ALA A 1 105 ? -21.136 8.798 27.143 1.00 64.50 105 ALA A CA 1
ATOM 835 C C . ALA A 1 105 ? -19.813 8.052 26.907 1.00 64.50 105 ALA A C 1
ATOM 837 O O . ALA A 1 105 ? -19.043 8.464 26.038 1.00 64.50 105 ALA A O 1
ATOM 838 N N . GLU A 1 106 ? -19.566 6.927 27.587 1.00 65.88 106 GLU A N 1
ATOM 839 C CA . GLU A 1 106 ? -18.377 6.099 27.344 1.00 65.88 106 GLU A CA 1
ATOM 840 C C . GLU A 1 106 ? -18.353 5.487 25.937 1.00 65.88 106 GLU A C 1
ATOM 842 O O . GLU A 1 106 ? -17.326 5.545 25.255 1.00 65.88 106 GLU A O 1
ATOM 847 N N . ILE A 1 107 ? -19.475 4.935 25.462 1.00 65.00 107 ILE A N 1
ATOM 848 C CA . ILE A 1 107 ? -19.570 4.387 24.099 1.00 65.00 107 ILE A CA 1
ATOM 849 C C . ILE A 1 107 ? -19.431 5.504 23.061 1.00 65.00 107 ILE A C 1
ATOM 851 O O . ILE A 1 107 ? -18.706 5.344 22.080 1.00 65.00 107 ILE A O 1
ATOM 855 N N . ALA A 1 108 ? -20.080 6.652 23.273 1.00 67.31 108 ALA A N 1
ATOM 856 C CA . ALA A 1 108 ? -19.938 7.804 22.389 1.00 67.31 108 ALA A CA 1
ATOM 857 C C . ALA A 1 108 ? -18.484 8.303 22.340 1.00 67.31 108 ALA A C 1
ATOM 859 O O . ALA A 1 108 ? -17.989 8.620 21.259 1.00 67.31 108 ALA A O 1
ATOM 860 N N . ALA A 1 109 ? -17.780 8.308 23.475 1.00 71.56 109 ALA A N 1
ATOM 861 C CA . ALA A 1 109 ? -16.365 8.654 23.546 1.00 71.56 109 ALA A CA 1
ATOM 862 C C . ALA A 1 109 ? -15.475 7.632 22.821 1.00 71.56 109 ALA A C 1
ATOM 864 O O . ALA A 1 109 ? -14.502 8.029 22.190 1.00 71.56 109 ALA A O 1
ATOM 865 N N . LEU A 1 110 ? -15.814 6.339 22.857 1.00 69.50 110 LEU A N 1
ATOM 866 C CA . LEU A 1 110 ? -15.128 5.296 22.083 1.00 69.50 110 LEU A CA 1
ATOM 867 C C . LEU A 1 110 ? -15.379 5.424 20.579 1.00 69.50 110 LEU A C 1
ATOM 869 O O . LEU A 1 110 ? -14.450 5.276 19.797 1.00 69.50 110 LEU A O 1
ATOM 873 N N . ILE A 1 111 ? -16.606 5.739 20.160 1.00 67.69 111 ILE A N 1
ATOM 874 C CA . ILE A 1 111 ? -16.937 5.974 18.744 1.00 67.69 111 ILE A CA 1
ATOM 875 C C . ILE A 1 111 ? -16.258 7.248 18.224 1.00 67.69 111 ILE A C 1
ATOM 877 O O . ILE A 1 111 ? -15.855 7.303 17.064 1.00 67.69 111 ILE A O 1
ATOM 881 N N . ALA A 1 112 ? -16.129 8.267 19.073 1.00 74.88 112 ALA A N 1
ATOM 882 C CA . ALA A 1 112 ? -15.421 9.503 18.758 1.00 74.88 112 ALA A CA 1
ATOM 883 C C . ALA A 1 112 ? -13.888 9.371 18.851 1.00 74.88 112 ALA A C 1
ATOM 885 O O . ALA A 1 112 ? -13.185 10.302 18.460 1.00 74.88 112 ALA A O 1
ATOM 886 N N . MET A 1 113 ? -13.379 8.245 19.363 1.00 77.38 113 MET A N 1
ATOM 887 C CA . MET A 1 113 ? -11.955 8.006 19.569 1.00 77.38 113 MET A CA 1
ATOM 888 C C . MET A 1 113 ? -11.234 7.828 18.239 1.00 77.38 113 MET A C 1
ATOM 890 O O . MET A 1 113 ? -11.674 7.094 17.350 1.00 77.38 113 MET A O 1
ATOM 894 N N . THR A 1 114 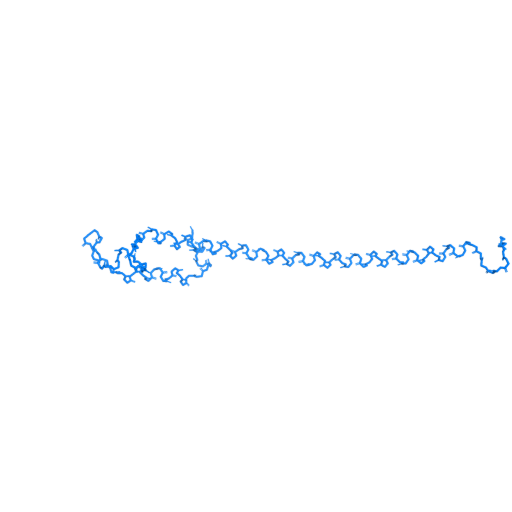? -10.087 8.478 18.119 1.00 78.75 114 THR A N 1
ATOM 895 C CA . THR A 1 114 ? -9.189 8.256 16.993 1.00 78.75 114 THR A CA 1
ATOM 896 C C . THR A 1 114 ? -8.486 6.898 17.124 1.00 78.75 114 THR A C 1
ATOM 898 O O . THR A 1 114 ? -8.292 6.395 18.234 1.00 78.75 114 THR A O 1
ATOM 901 N N . PRO A 1 115 ? -8.056 6.284 16.009 1.00 72.69 115 PRO A N 1
ATOM 902 C CA . PRO A 1 115 ? -7.317 5.023 16.066 1.00 72.69 115 PRO A CA 1
ATOM 903 C C . PRO A 1 115 ? -6.012 5.115 16.885 1.00 72.69 115 PRO A C 1
ATOM 905 O O . PRO A 1 115 ? -5.636 4.155 17.555 1.00 72.69 115 PRO A O 1
ATOM 908 N N . ASP A 1 116 ? -5.363 6.286 16.906 1.00 75.25 116 ASP A N 1
ATOM 909 C CA . ASP A 1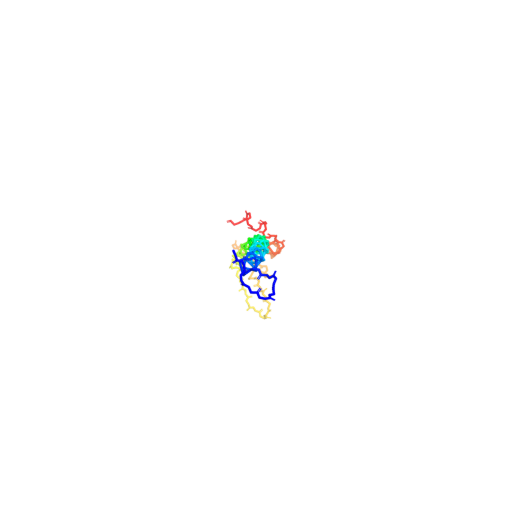 116 ? -4.164 6.536 17.716 1.00 75.25 116 ASP A CA 1
ATOM 910 C C . ASP A 1 116 ? -4.453 6.468 19.224 1.00 75.25 116 ASP A C 1
ATOM 912 O O . ASP A 1 116 ? -3.725 5.804 19.961 1.00 75.25 116 ASP A O 1
ATOM 916 N N . GLU A 1 117 ? -5.539 7.099 19.678 1.00 78.44 117 GLU A N 1
ATOM 917 C CA . GLU A 1 117 ? -5.985 7.066 21.079 1.00 78.44 117 GLU A CA 1
ATOM 918 C C . GLU A 1 117 ? -6.429 5.661 21.511 1.00 78.44 117 GLU A C 1
ATOM 920 O O . GLU A 1 117 ? -6.264 5.286 22.672 1.00 78.44 117 GLU A O 1
ATOM 925 N N . ALA A 1 118 ? -6.979 4.868 20.586 1.00 72.44 118 ALA A N 1
ATOM 926 C CA . ALA A 1 118 ? -7.365 3.484 20.848 1.00 72.44 118 ALA A CA 1
ATOM 927 C C . ALA A 1 118 ? -6.143 2.593 21.127 1.00 72.44 118 ALA A C 1
ATOM 929 O O . ALA A 1 118 ? -6.181 1.761 22.032 1.00 72.44 118 ALA A O 1
ATOM 930 N N . ARG A 1 119 ? -5.040 2.797 20.399 1.00 72.81 119 ARG A N 1
ATOM 931 C CA . ARG A 1 119 ? -3.790 2.038 20.564 1.00 72.81 119 ARG A CA 1
ATOM 932 C C . ARG A 1 119 ? -3.097 2.296 21.904 1.00 72.81 119 ARG A C 1
ATOM 934 O O . ARG A 1 119 ? -2.439 1.405 22.422 1.00 72.81 119 ARG A O 1
ATOM 941 N N . GLU A 1 120 ? -3.244 3.486 22.482 1.00 79.00 120 GLU A N 1
ATOM 942 C CA . GLU A 1 120 ? -2.711 3.791 23.821 1.00 79.00 120 GLU A CA 1
ATOM 943 C C . GLU A 1 120 ? -3.466 3.071 24.953 1.00 79.00 120 GLU A C 1
ATOM 945 O O . GLU A 1 120 ? -2.992 3.052 26.091 1.00 79.00 120 GLU A O 1
ATOM 950 N N . LYS A 1 121 ? -4.642 2.500 24.654 1.00 72.00 121 LYS A N 1
ATOM 951 C CA . LYS A 1 121 ? -5.542 1.857 25.621 1.00 72.00 121 LYS A CA 1
ATOM 952 C C . LYS A 1 121 ? -5.611 0.330 25.509 1.00 72.00 121 LYS A C 1
ATOM 954 O O . LYS A 1 121 ? -6.301 -0.272 26.331 1.00 72.00 121 LYS A O 1
ATOM 959 N N . GLU A 1 122 ? -4.952 -0.276 24.517 1.00 61.31 122 GLU A N 1
ATOM 960 C CA . GLU A 1 122 ? -4.764 -1.738 24.429 1.00 61.31 122 GLU A CA 1
ATOM 961 C C . GLU A 1 122 ? -3.689 -2.226 25.414 1.00 61.31 122 GLU A C 1
ATOM 963 O O . GLU A 1 122 ? -3.914 -3.295 26.029 1.00 61.31 122 GLU A O 1
#

Radius of gyration: 36.91 Å; chains: 1; bounding box: 82×17×104 Å

pLDDT: mean 73.46, std 18.41, range [39.03, 97.75]

Secondary structure (DSSP, 8-state):
---SSSS--HHHHHHHHHHHHHHHHHHHHHHHHHHHHHHHHHHHHHHHHHHHHHHHHHHHHHHHHHHHHHHHHT-EEEETTEEEETTTTT-EETTEE--HHHHHHHHHHHHT--HHHHHTT-

Sequence (122 aa):
MCWHKKGVCPSDSLRAENARLQAALEEAQQRLSEKTDSWDGAFREIEALAKTFLAE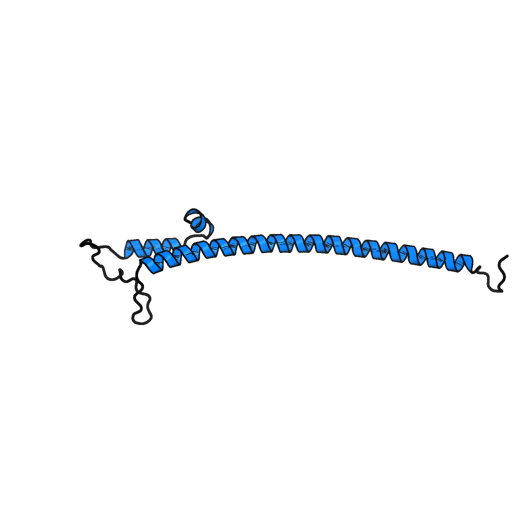RDDYKALAKLLREKLDSFGVAHTDGVWHLWTCEAGFIDDVREMCEDDCAEIAALIAMTPDEAREKE

Organism: NCBI:txid412755